Protein AF-A0A438FSY2-F1 (afdb_monomer)

pLDDT: mean 75.09, std 14.69, range [37.5, 95.12]

Organism: Vitis vinifera (NCBI:txid29760)

Structure (mmCIF, N/CA/C/O backbone):
data_AF-A0A438FSY2-F1
#
_entry.id   AF-A0A438FSY2-F1
#
loop_
_atom_site.group_PDB
_atom_site.id
_atom_site.type_symbol
_atom_site.label_atom_id
_atom_site.label_alt_id
_atom_site.label_comp_id
_atom_site.label_asym_id
_atom_site.label_entity_id
_atom_site.label_seq_id
_atom_site.pdbx_PDB_ins_code
_atom_site.Cartn_x
_atom_site.Cartn_y
_atom_site.Cartn_z
_atom_site.occupancy
_atom_site.B_iso_or_equiv
_atom_site.auth_seq_id
_atom_site.auth_comp_id
_atom_site.auth_asym_id
_atom_site.auth_atom_id
_atom_site.pdbx_PDB_model_num
ATOM 1 N N . MET A 1 1 ? 1.459 -31.564 7.078 1.00 37.50 1 MET A N 1
ATOM 2 C CA . MET A 1 1 ? 2.752 -30.897 6.835 1.00 37.50 1 MET A CA 1
ATOM 3 C C . MET A 1 1 ? 2.433 -29.515 6.303 1.00 37.50 1 MET A C 1
ATOM 5 O O . MET A 1 1 ? 2.283 -29.349 5.102 1.00 37.50 1 MET A O 1
ATOM 9 N N . THR A 1 2 ? 2.195 -28.566 7.205 1.00 45.72 2 THR A N 1
ATOM 10 C CA . THR A 1 2 ? 2.170 -27.142 6.872 1.00 45.72 2 THR A CA 1
ATOM 11 C C . THR A 1 2 ? 3.597 -26.782 6.487 1.00 45.72 2 THR A C 1
ATOM 13 O O . THR A 1 2 ? 4.516 -26.857 7.299 1.00 45.72 2 THR A O 1
ATOM 16 N N . SER A 1 3 ? 3.808 -26.564 5.193 1.00 45.94 3 SER A N 1
ATOM 17 C CA . SER A 1 3 ? 5.070 -26.056 4.679 1.00 45.94 3 SER A CA 1
ATOM 18 C C . SER A 1 3 ? 5.118 -24.580 5.040 1.00 45.94 3 SER A C 1
ATOM 20 O O . SER A 1 3 ? 4.755 -23.737 4.227 1.00 45.94 3 SER A O 1
ATOM 22 N N . GLU A 1 4 ? 5.513 -24.292 6.276 1.00 55.84 4 GLU A N 1
ATOM 23 C CA . GLU A 1 4 ? 5.928 -22.965 6.716 1.00 55.84 4 GLU A CA 1
ATOM 24 C C . GLU A 1 4 ? 7.164 -22.622 5.871 1.00 55.84 4 GLU A C 1
ATOM 26 O O . GLU A 1 4 ?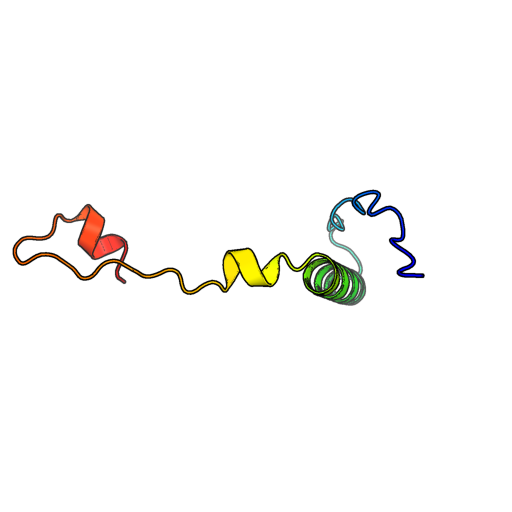 8.298 -22.980 6.203 1.00 55.84 4 GLU A O 1
ATOM 31 N N . ALA A 1 5 ? 6.944 -22.040 4.6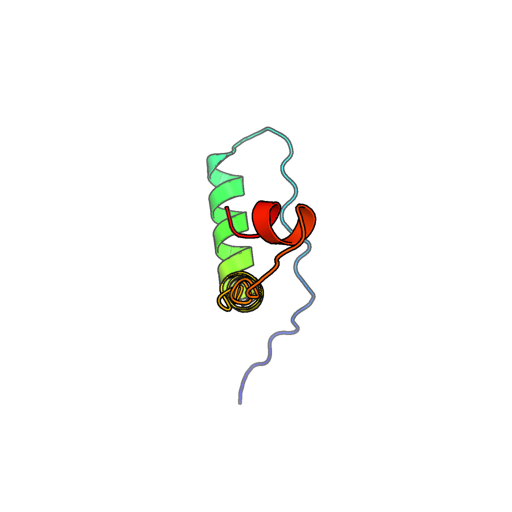90 1.00 53.56 5 ALA A N 1
ATOM 32 C CA . ALA A 1 5 ? 8.026 -21.432 3.941 1.00 53.56 5 ALA A CA 1
ATOM 33 C C . ALA A 1 5 ? 8.660 -20.393 4.873 1.00 53.56 5 ALA A C 1
ATOM 35 O O . ALA A 1 5 ? 7.922 -19.677 5.556 1.00 53.56 5 ALA A O 1
ATOM 36 N N . PRO A 1 6 ? 9.998 -20.313 4.963 1.00 47.19 6 PRO A N 1
ATOM 37 C CA . PRO A 1 6 ? 10.606 -19.312 5.811 1.00 47.19 6 PRO A CA 1
ATOM 38 C C . PRO A 1 6 ? 10.148 -17.964 5.268 1.00 47.19 6 PRO A C 1
ATOM 40 O O . PRO A 1 6 ? 10.498 -17.601 4.142 1.00 47.19 6 PRO A O 1
AT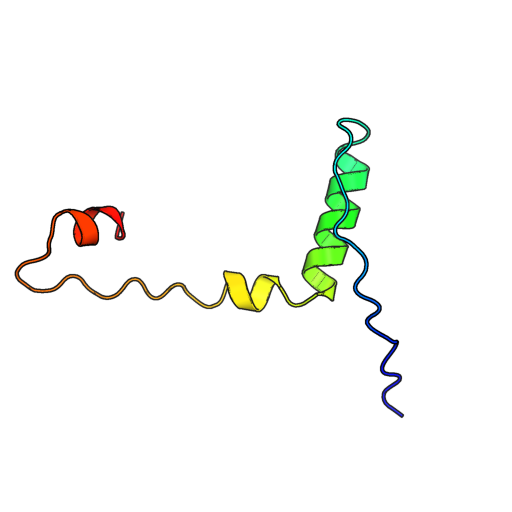OM 43 N N . LEU A 1 7 ? 9.363 -17.244 6.072 1.00 53.81 7 LEU A N 1
ATOM 44 C CA . LEU A 1 7 ? 9.082 -15.823 5.921 1.00 53.81 7 LEU A CA 1
ATOM 45 C C . LEU A 1 7 ? 10.401 -15.074 6.154 1.00 53.81 7 LEU A C 1
ATOM 47 O O . LEU A 1 7 ? 10.552 -14.297 7.093 1.00 53.81 7 LEU A O 1
ATOM 51 N N . ASN A 1 8 ? 11.413 -15.356 5.333 1.00 52.41 8 ASN A N 1
ATOM 52 C CA . ASN A 1 8 ? 12.485 -14.423 5.075 1.00 52.41 8 ASN A CA 1
ATOM 53 C C . ASN A 1 8 ? 11.761 -13.214 4.510 1.00 52.41 8 ASN A C 1
ATOM 55 O O . ASN A 1 8 ? 11.426 -13.218 3.328 1.00 52.41 8 ASN A O 1
ATOM 59 N N . ALA A 1 9 ? 11.419 -12.283 5.402 1.00 59.47 9 ALA A N 1
ATOM 60 C CA . ALA A 1 9 ? 10.662 -11.082 5.127 1.00 59.47 9 ALA A CA 1
ATOM 61 C C . ALA A 1 9 ? 11.179 -10.493 3.818 1.00 59.47 9 ALA A C 1
ATOM 63 O O . ALA A 1 9 ? 12.294 -9.967 3.764 1.00 59.47 9 ALA A O 1
ATOM 64 N N . LEU A 1 10 ? 10.418 -10.695 2.740 1.00 66.12 10 LEU A N 1
ATOM 65 C CA . LEU A 1 10 ? 10.717 -10.079 1.461 1.00 66.12 10 LEU A CA 1
ATOM 66 C C . LEU A 1 10 ? 10.773 -8.589 1.769 1.00 66.12 10 LEU A C 1
ATOM 68 O O . LEU A 1 10 ? 9.822 -8.035 2.306 1.00 66.12 10 LEU A O 1
ATOM 72 N N . ALA A 1 11 ? 11.925 -7.959 1.555 1.00 73.88 11 ALA A N 1
ATOM 73 C CA . ALA A 1 11 ? 12.022 -6.531 1.791 1.00 73.88 11 ALA A CA 1
ATOM 74 C C . ALA A 1 11 ? 10.932 -5.834 0.952 1.00 73.88 11 ALA A C 1
ATOM 76 O O . ALA A 1 11 ? 10.729 -6.240 -0.200 1.00 73.88 11 ALA A O 1
ATOM 77 N N . PRO A 1 12 ? 10.233 -4.819 1.495 1.00 79.31 12 PRO A N 1
ATOM 78 C CA . PRO A 1 12 ? 9.190 -4.126 0.757 1.00 79.31 12 PRO A CA 1
ATOM 79 C C . PRO A 1 12 ? 9.706 -3.647 -0.609 1.00 79.31 12 PRO A C 1
ATOM 81 O O . PRO A 1 12 ? 10.829 -3.129 -0.683 1.00 79.31 12 PRO A O 1
ATOM 84 N N . PRO A 1 13 ? 8.917 -3.785 -1.689 1.00 84.44 13 PRO A N 1
ATOM 85 C CA . PRO A 1 13 ? 9.295 -3.274 -2.999 1.00 84.44 13 PRO A CA 1
ATOM 86 C C . PRO A 1 13 ? 9.566 -1.763 -2.949 1.00 84.44 13 PRO A C 1
ATOM 88 O O . PRO A 1 13 ? 8.674 -0.961 -2.677 1.00 84.44 13 PRO A O 1
ATOM 91 N N . VAL A 1 14 ? 10.794 -1.341 -3.253 1.00 87.50 14 VAL A N 1
ATOM 92 C CA . VAL A 1 14 ? 11.149 0.086 -3.322 1.00 87.50 14 VAL A CA 1
ATOM 93 C C . VAL A 1 14 ? 10.787 0.637 -4.700 1.00 87.50 14 VAL A C 1
ATOM 95 O O . VAL A 1 14 ? 11.122 0.033 -5.717 1.00 87.50 14 VAL A O 1
ATOM 98 N N . PHE 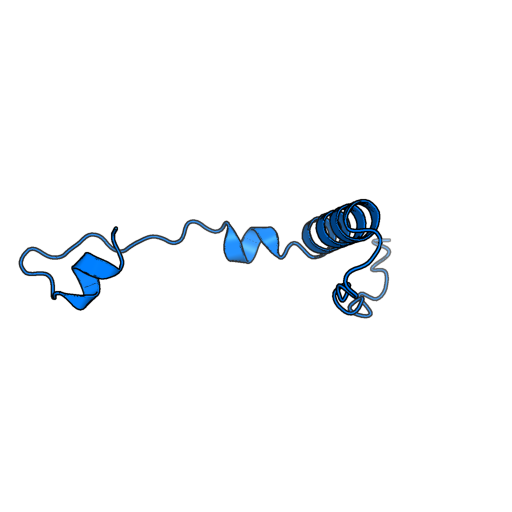A 1 15 ? 10.112 1.787 -4.739 1.00 91.75 15 PHE A N 1
ATOM 99 C CA . PHE A 1 15 ? 9.784 2.462 -5.992 1.00 91.75 15 PHE A CA 1
ATOM 100 C C . PHE A 1 15 ? 10.969 3.299 -6.482 1.00 91.75 15 PHE A C 1
ATOM 102 O O . PHE A 1 15 ? 11.412 4.215 -5.791 1.00 91.75 15 PHE A O 1
ATOM 109 N N . ASP A 1 16 ? 11.462 3.009 -7.685 1.00 92.12 16 ASP A N 1
ATOM 110 C CA . ASP A 1 16 ? 12.581 3.718 -8.321 1.00 92.12 16 ASP A CA 1
ATOM 111 C C . ASP A 1 16 ? 12.133 4.826 -9.295 1.00 92.12 16 ASP A C 1
ATOM 113 O O . ASP A 1 16 ? 12.963 5.495 -9.911 1.00 92.12 16 ASP A O 1
ATOM 117 N N . GLY A 1 17 ? 10.821 5.049 -9.424 1.00 91.75 17 GLY A N 1
ATOM 118 C CA . GLY A 1 17 ? 10.244 6.030 -10.344 1.00 91.75 17 GLY A CA 1
ATOM 119 C C . GLY A 1 17 ? 9.947 5.491 -11.746 1.00 91.75 17 GLY A C 1
ATOM 120 O O . GLY A 1 17 ? 9.392 6.227 -12.565 1.00 91.75 17 GLY A O 1
ATOM 121 N N . ILE A 1 18 ? 10.276 4.232 -12.044 1.00 94.12 18 ILE A N 1
ATOM 122 C CA . ILE A 1 18 ? 10.108 3.616 -13.364 1.00 94.12 18 ILE A CA 1
ATOM 123 C C . ILE A 1 18 ? 9.089 2.469 -13.270 1.00 94.12 18 ILE A C 1
ATOM 125 O O . ILE A 1 18 ? 8.943 1.818 -12.243 1.00 94.12 18 ILE A O 1
ATOM 129 N N . ASN A 1 19 ? 8.344 2.217 -14.355 1.00 91.50 19 ASN A N 1
ATOM 130 C CA . ASN A 1 19 ? 7.418 1.080 -14.472 1.00 91.50 19 ASN A CA 1
ATOM 131 C C . ASN A 1 19 ? 6.430 0.945 -13.301 1.00 91.50 19 ASN A C 1
ATOM 133 O O . ASN A 1 19 ? 6.229 -0.144 -12.765 1.00 91.50 19 ASN A O 1
ATOM 137 N N . TYR A 1 20 ? 5.760 2.047 -12.955 1.00 93.62 20 TYR A N 1
ATOM 138 C CA . TYR A 1 20 ? 4.771 2.107 -11.874 1.00 93.62 20 TYR A CA 1
ATOM 139 C C . TYR A 1 20 ? 3.779 0.933 -11.867 1.00 93.62 20 TYR A C 1
ATOM 141 O O . TYR A 1 20 ? 3.494 0.389 -10.810 1.00 93.62 20 TYR A O 1
ATOM 149 N N . GLN A 1 21 ? 3.302 0.497 -13.038 1.00 95.12 21 GLN A N 1
ATOM 150 C CA . GLN A 1 21 ? 2.366 -0.628 -13.158 1.00 95.12 21 GLN A CA 1
ATOM 151 C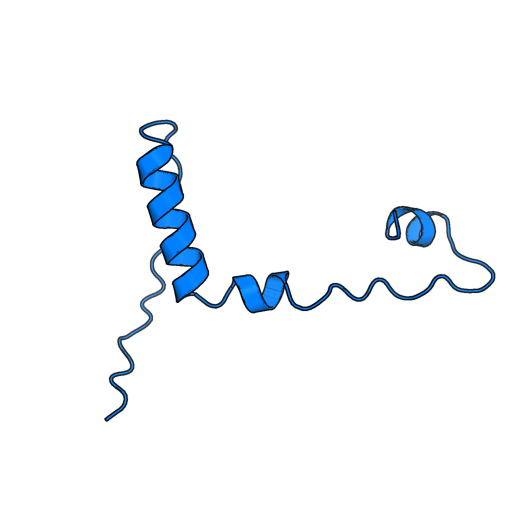 C . GLN A 1 21 ? 2.938 -1.939 -12.594 1.00 95.12 21 GLN A C 1
ATOM 153 O O . GLN A 1 21 ? 2.238 -2.674 -11.910 1.00 95.12 21 GLN A O 1
ATOM 158 N N . VAL A 1 22 ? 4.220 -2.217 -12.842 1.00 93.12 22 VAL A N 1
ATOM 159 C CA . VAL A 1 22 ? 4.893 -3.421 -12.331 1.00 93.12 22 VAL A CA 1
ATOM 160 C C . VAL A 1 22 ? 5.116 -3.305 -10.825 1.00 93.12 22 VAL A C 1
ATOM 162 O O . VAL A 1 22 ? 4.849 -4.251 -10.088 1.00 93.12 22 VAL A O 1
ATOM 165 N N . TRP A 1 23 ? 5.558 -2.133 -10.357 1.00 94.50 23 TRP A N 1
ATOM 166 C CA . TRP A 1 23 ? 5.743 -1.881 -8.927 1.00 94.50 23 TRP A CA 1
ATOM 167 C C . TRP A 1 23 ? 4.427 -2.007 -8.149 1.00 94.50 23 TRP A C 1
ATOM 169 O O . TRP A 1 23 ? 4.408 -2.638 -7.097 1.00 94.50 23 TRP A O 1
ATOM 179 N N . ALA A 1 24 ? 3.325 -1.476 -8.689 1.00 91.00 24 ALA A N 1
ATOM 180 C CA . ALA A 1 24 ? 2.007 -1.548 -8.069 1.00 91.00 24 ALA A CA 1
ATOM 181 C C . ALA A 1 24 ? 1.552 -3.002 -7.865 1.00 91.00 24 ALA A C 1
ATOM 183 O O . ALA A 1 24 ? 1.171 -3.359 -6.755 1.00 91.00 24 ALA A O 1
ATOM 184 N N . VAL A 1 25 ? 1.690 -3.858 -8.887 1.00 91.56 25 VAL A N 1
ATOM 185 C CA . VAL A 1 25 ? 1.347 -5.291 -8.788 1.00 91.56 25 VAL A CA 1
ATOM 186 C C . VAL A 1 25 ? 2.220 -6.013 -7.753 1.00 91.56 25 VAL A C 1
ATOM 188 O O . VAL A 1 25 ? 1.725 -6.839 -6.991 1.00 91.56 25 VAL A O 1
ATOM 191 N N . HIS A 1 26 ? 3.519 -5.700 -7.685 1.00 88.94 26 HIS A N 1
ATOM 192 C CA . HIS A 1 26 ? 4.412 -6.287 -6.677 1.00 88.94 26 HIS A CA 1
ATOM 193 C C . HIS A 1 26 ? 4.073 -5.831 -5.252 1.00 88.94 26 HIS A C 1
ATOM 195 O O . HIS A 1 26 ? 4.143 -6.634 -4.323 1.00 88.94 26 HIS A O 1
ATOM 201 N N . MET A 1 27 ? 3.715 -4.559 -5.069 1.00 88.62 27 MET A N 1
ATOM 202 C CA . MET A 1 27 ? 3.284 -4.024 -3.776 1.00 88.62 27 MET A CA 1
ATOM 203 C C . MET A 1 27 ? 1.964 -4.630 -3.315 1.00 88.62 27 MET A C 1
ATOM 205 O O . MET A 1 27 ? 1.837 -4.966 -2.143 1.00 88.62 27 MET A O 1
ATOM 209 N N . GLU A 1 28 ? 1.006 -4.794 -4.224 1.00 85.88 28 GLU A N 1
ATOM 210 C CA . GLU A 1 28 ? -0.281 -5.424 -3.930 1.00 85.88 28 GLU A CA 1
ATOM 211 C C . GLU A 1 28 ? -0.086 -6.868 -3.452 1.00 85.88 28 GLU A C 1
ATOM 213 O O . GLU A 1 28 ? -0.530 -7.214 -2.361 1.00 85.88 28 GLU A O 1
ATOM 218 N N . ALA A 1 29 ? 0.685 -7.671 -4.193 1.00 87.25 29 ALA A N 1
ATOM 219 C CA . ALA A 1 29 ? 0.997 -9.045 -3.799 1.00 87.25 29 ALA A CA 1
ATOM 220 C C . ALA A 1 29 ? 1.782 -9.125 -2.476 1.00 87.25 29 ALA A C 1
ATOM 222 O O . ALA A 1 29 ? 1.573 -10.044 -1.689 1.00 87.25 29 ALA A O 1
ATOM 223 N N . TYR A 1 30 ? 2.684 -8.170 -2.217 1.00 85.50 30 TYR A N 1
ATOM 224 C CA . TYR A 1 30 ? 3.409 -8.091 -0.948 1.00 85.50 30 TYR A CA 1
ATOM 225 C C . TYR A 1 30 ? 2.469 -7.820 0.234 1.00 85.50 30 TYR A C 1
ATOM 227 O O . TYR A 1 30 ? 2.610 -8.461 1.273 1.00 85.50 30 TYR A O 1
ATOM 235 N N . LEU A 1 31 ? 1.521 -6.889 0.091 1.00 81.94 31 LEU A N 1
ATOM 236 C CA . LEU A 1 31 ? 0.558 -6.554 1.143 1.00 81.94 31 LEU A CA 1
ATOM 237 C C . LEU A 1 31 ? -0.433 -7.693 1.405 1.00 81.94 31 LEU A C 1
ATOM 239 O O . LEU A 1 31 ? -0.692 -7.986 2.570 1.00 81.94 31 LEU A O 1
ATOM 243 N N . ASP A 1 32 ? -0.920 -8.340 0.343 1.00 80.88 32 ASP A N 1
ATOM 244 C CA . ASP A 1 32 ? -1.817 -9.502 0.411 1.00 80.88 32 ASP A CA 1
ATOM 245 C C . ASP A 1 32 ? -1.139 -10.690 1.111 1.00 80.88 32 ASP A C 1
ATOM 247 O O . ASP A 1 32 ? -1.698 -11.286 2.021 1.00 80.88 32 ASP A O 1
ATOM 251 N N . ALA A 1 33 ? 0.120 -10.981 0.765 1.00 81.94 33 ALA A N 1
ATOM 252 C CA . ALA A 1 33 ? 0.868 -12.088 1.363 1.00 81.94 33 ALA A CA 1
ATOM 253 C C . ALA A 1 33 ? 1.398 -11.809 2.778 1.00 81.94 33 ALA A C 1
ATOM 255 O O . ALA A 1 33 ? 1.794 -12.746 3.471 1.00 81.94 33 ALA A O 1
ATOM 256 N N . SER A 1 34 ? 1.489 -10.541 3.187 1.00 75.31 34 SER A N 1
ATOM 257 C CA . SER A 1 34 ? 2.024 -10.178 4.506 1.00 75.31 34 SER A CA 1
ATOM 258 C C . SER A 1 34 ? 0.943 -10.067 5.585 1.00 75.31 34 SER A C 1
ATOM 260 O O . SER A 1 34 ? 1.292 -9.702 6.706 1.00 75.31 34 SER A O 1
ATOM 262 N N . ASP A 1 35 ? -0.340 -10.282 5.258 1.00 69.81 35 ASP A N 1
ATOM 263 C CA . ASP A 1 35 ? -1.506 -10.021 6.128 1.00 69.81 35 ASP A CA 1
ATOM 264 C C . ASP A 1 35 ? -1.486 -8.611 6.775 1.00 69.81 35 ASP A C 1
ATOM 266 O O . ASP A 1 35 ? -2.227 -8.295 7.702 1.00 69.81 35 ASP A O 1
ATOM 270 N N . LEU A 1 36 ? -0.648 -7.698 6.264 1.00 65.50 36 LEU A N 1
ATOM 271 C CA . LEU A 1 36 ? -0.435 -6.356 6.818 1.00 65.50 36 LEU A CA 1
ATOM 272 C C . LEU A 1 36 ? -1.653 -5.460 6.611 1.00 65.50 36 LEU A C 1
ATOM 274 O O . LEU A 1 36 ? -1.797 -4.443 7.289 1.00 65.50 36 LEU A O 1
ATOM 278 N N . TRP A 1 37 ? -2.522 -5.828 5.670 1.00 65.31 37 TRP A N 1
ATOM 279 C CA . TRP A 1 37 ? -3.795 -5.157 5.496 1.00 65.31 37 TRP A CA 1
ATOM 280 C C . TRP A 1 37 ? -4.730 -5.407 6.679 1.00 65.31 37 TRP A C 1
ATOM 282 O O . TRP A 1 37 ? -5.497 -4.511 7.006 1.00 65.31 37 TRP A O 1
ATOM 292 N N . GLU A 1 38 ? -4.637 -6.539 7.382 1.00 61.50 38 GLU A N 1
ATOM 293 C CA . GLU A 1 38 ? -5.453 -6.803 8.575 1.00 61.50 38 GLU A CA 1
ATOM 29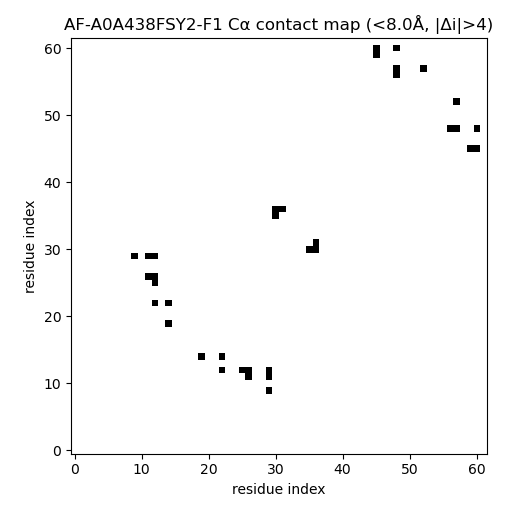4 C C . GLU A 1 38 ? -5.115 -5.800 9.688 1.00 61.50 38 GLU A C 1
ATOM 296 O O . GLU A 1 38 ? -6.000 -5.111 10.168 1.00 61.50 38 GLU A O 1
ATOM 301 N N . ALA A 1 39 ? -3.833 -5.556 9.978 1.00 60.53 39 ALA A N 1
ATOM 302 C CA . ALA A 1 39 ? -3.422 -4.592 11.012 1.00 60.53 39 ALA A CA 1
ATOM 303 C C . ALA A 1 39 ? -3.754 -3.113 10.702 1.00 60.53 39 ALA A C 1
ATOM 305 O O . ALA A 1 39 ? -3.736 -2.276 11.604 1.00 60.53 39 ALA A O 1
ATOM 306 N N . VAL A 1 40 ? -4.000 -2.761 9.434 1.00 59.94 40 VAL A N 1
ATOM 307 C CA . VAL A 1 40 ? -4.388 -1.398 9.011 1.00 59.94 40 VAL A CA 1
ATOM 308 C C . VAL A 1 40 ? -5.901 -1.276 8.799 1.00 59.94 40 VAL A C 1
ATOM 310 O O . VAL A 1 40 ? -6.445 -0.179 8.923 1.00 59.94 40 VAL A O 1
ATOM 313 N N . SER A 1 41 ? -6.570 -2.378 8.453 1.00 61.81 41 SER A N 1
ATOM 314 C CA . SER A 1 41 ? -8.015 -2.442 8.208 1.00 61.81 41 SER A CA 1
ATOM 315 C C . SER A 1 41 ? -8.823 -2.921 9.406 1.00 61.81 41 SER A C 1
ATOM 317 O O . SER A 1 41 ? -10.044 -2.770 9.367 1.00 61.81 41 SER A O 1
ATOM 319 N N . GLU A 1 42 ? -8.175 -3.430 10.464 1.00 59.50 42 GLU A N 1
ATOM 320 C CA . GLU A 1 42 ? -8.742 -3.446 11.808 1.00 59.50 42 GLU A CA 1
ATOM 321 C C . GLU A 1 42 ? -9.296 -2.048 12.040 1.00 59.50 42 GLU A C 1
ATOM 323 O O . GLU A 1 42 ? -8.543 -1.071 12.051 1.00 59.50 42 GLU A O 1
ATOM 328 N N . GLU A 1 43 ? -10.630 -1.971 12.074 1.00 59.91 43 GLU A N 1
ATOM 329 C CA . GLU A 1 43 ? -11.390 -0.741 12.192 1.00 59.91 43 GLU A CA 1
ATOM 330 C C . GLU A 1 43 ? -10.682 0.133 13.212 1.00 59.91 43 GLU A C 1
ATOM 332 O O . GLU A 1 43 ? -10.623 -0.199 14.396 1.00 59.91 43 GLU A O 1
ATOM 337 N N . TYR A 1 44 ? -10.082 1.229 12.743 1.00 63.47 44 TYR A N 1
ATOM 338 C CA . TYR A 1 44 ? -9.619 2.259 13.645 1.00 63.47 44 TYR A CA 1
ATOM 339 C C . TYR A 1 44 ? -10.880 2.770 14.336 1.00 63.47 44 TYR A C 1
ATOM 341 O O . TYR A 1 44 ? -11.590 3.620 13.795 1.00 63.47 44 TYR A O 1
ATOM 349 N N . GLU A 1 45 ? -11.216 2.178 15.483 1.00 63.88 45 GLU A N 1
ATOM 350 C CA . GLU A 1 45 ? -12.316 2.623 16.315 1.00 63.88 45 GLU A CA 1
ATOM 351 C C . GLU A 1 45 ? -11.938 4.022 16.766 1.00 63.88 45 GLU A C 1
ATOM 353 O O . GLU A 1 45 ? -11.160 4.213 17.703 1.00 63.88 45 GLU A O 1
ATOM 358 N N . VAL A 1 46 ? -12.457 5.025 16.060 1.00 69.50 46 VAL A N 1
ATOM 359 C CA . VAL A 1 46 ? -12.393 6.389 16.548 1.00 69.50 46 VAL A CA 1
ATOM 360 C C . VAL A 1 46 ? -13.233 6.393 17.824 1.00 69.50 46 VAL A C 1
ATOM 362 O O . VAL A 1 46 ? -14.441 6.145 17.748 1.00 69.50 46 VAL A O 1
ATOM 365 N N . PRO A 1 47 ? -12.641 6.645 19.006 1.00 71.94 47 PRO A N 1
ATOM 366 C CA . PRO A 1 47 ? -13.418 6.660 20.230 1.00 71.94 47 PRO A CA 1
ATOM 367 C C . PRO A 1 47 ? -14.509 7.730 20.110 1.00 71.94 47 PRO A C 1
ATOM 369 O O . PRO A 1 47 ? -14.218 8.833 19.627 1.00 71.94 47 PRO A O 1
ATOM 372 N N . PRO A 1 48 ? -15.747 7.448 20.552 1.00 75.94 48 PRO A N 1
ATOM 373 C CA . PRO A 1 48 ? -16.806 8.442 20.526 1.00 75.94 48 PRO A CA 1
ATOM 374 C C . PRO A 1 48 ? -16.363 9.685 21.302 1.00 75.94 48 PRO A C 1
ATOM 376 O O . PRO A 1 48 ? -15.733 9.591 22.361 1.00 75.94 48 PRO A O 1
ATOM 379 N N . LEU A 1 49 ? -16.683 10.864 20.767 1.00 81.88 49 LEU A N 1
ATOM 380 C CA . LEU A 1 49 ? -16.398 12.122 21.450 1.00 81.88 49 LEU A CA 1
ATOM 381 C C . LEU A 1 49 ? -17.112 12.138 22.810 1.00 81.88 49 LEU A C 1
ATOM 383 O O . LEU A 1 49 ? -18.285 11.783 22.912 1.00 81.88 49 LEU A O 1
ATOM 387 N N . SER A 1 50 ? -16.406 12.558 23.861 1.00 78.31 50 SER A N 1
ATOM 388 C CA . SER A 1 50 ? -17.016 12.816 25.168 1.00 78.31 50 SER A CA 1
ATOM 389 C C . SER A 1 50 ? -17.911 14.063 25.117 1.00 78.31 50 SER A C 1
ATOM 391 O O . SER A 1 50 ? -17.781 14.877 24.206 1.00 78.31 50 SER A O 1
ATOM 393 N N . ASP A 1 51 ? -18.769 14.272 26.126 1.00 82.81 51 ASP A N 1
ATOM 394 C CA . ASP A 1 51 ? -19.689 15.430 26.204 1.00 82.81 51 ASP A CA 1
ATOM 395 C C . ASP A 1 51 ? -18.985 16.807 26.189 1.00 82.81 51 ASP A C 1
ATOM 397 O O . ASP A 1 51 ? -19.611 17.834 25.931 1.00 82.81 51 ASP A O 1
ATOM 401 N N . ASN A 1 52 ? -17.677 16.845 26.464 1.00 88.38 52 ASN A N 1
ATOM 402 C CA . ASN A 1 52 ? -16.839 18.041 26.381 1.00 88.38 52 ASN A CA 1
ATOM 403 C C . ASN A 1 52 ? -15.482 17.687 25.744 1.00 88.38 52 ASN A C 1
ATOM 405 O O . ASN A 1 52 ? -14.489 17.511 26.464 1.00 88.38 52 ASN A O 1
ATOM 409 N N . PRO A 1 53 ? -15.430 17.517 24.411 1.00 81.81 53 PRO 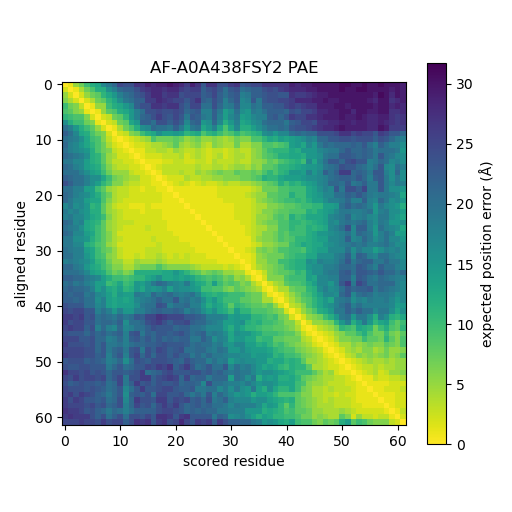A N 1
ATOM 410 C CA . PRO A 1 53 ? -14.238 17.037 23.741 1.00 81.81 53 PRO A CA 1
ATOM 411 C C . PRO A 1 53 ? -13.212 18.160 23.566 1.00 81.81 53 PRO A C 1
ATOM 413 O O . PRO A 1 53 ? -13.537 19.327 23.342 1.00 81.81 53 PRO A O 1
ATOM 416 N N . THR A 1 54 ? -11.932 17.802 23.620 1.00 86.56 54 THR A N 1
ATOM 417 C CA . THR A 1 54 ? -10.840 18.744 23.333 1.00 86.56 54 THR A CA 1
ATOM 418 C C . THR A 1 54 ? -10.732 18.967 21.822 1.00 86.56 54 THR A C 1
ATOM 420 O O . THR A 1 54 ? -10.998 18.058 21.039 1.00 86.56 54 THR A O 1
ATOM 423 N N . MET A 1 55 ? -10.228 20.125 21.378 1.00 85.81 55 MET A N 1
ATOM 424 C CA . MET A 1 55 ? -9.964 20.395 19.951 1.00 85.81 55 MET A CA 1
ATOM 425 C C . MET A 1 55 ? -9.135 19.287 19.270 1.00 85.81 55 MET A C 1
ATOM 427 O O . MET A 1 55 ? -9.348 18.988 18.101 1.00 85.81 55 MET A O 1
ATOM 431 N N . ALA A 1 56 ? -8.212 18.652 19.998 1.00 82.31 56 ALA A N 1
ATOM 432 C CA . ALA A 1 56 ? -7.432 17.524 19.493 1.00 82.31 56 ALA A CA 1
ATOM 433 C C . ALA A 1 56 ? -8.287 16.274 19.194 1.00 82.31 56 ALA A C 1
ATOM 435 O O . ALA A 1 56 ? -8.027 15.600 18.206 1.00 82.31 56 ALA A O 1
ATOM 436 N N . GLN A 1 57 ? -9.323 16.000 19.997 1.00 79.81 57 GLN A N 1
ATOM 437 C CA . GLN A 1 57 ? -10.251 14.877 19.790 1.00 79.81 57 GLN A CA 1
ATOM 438 C C . GLN A 1 57 ? -11.175 15.138 18.597 1.00 79.81 57 GLN A C 1
ATOM 440 O O . GLN A 1 57 ? -11.369 14.257 17.770 1.00 79.81 57 GLN A O 1
ATOM 445 N N . ILE A 1 58 ? -11.665 16.374 18.449 1.00 82.44 58 ILE A N 1
ATOM 446 C CA . ILE A 1 58 ? -12.493 16.783 17.302 1.00 82.44 58 ILE A CA 1
ATOM 447 C C . ILE A 1 58 ? -11.722 16.622 15.981 1.00 82.44 58 ILE A C 1
ATOM 449 O O . ILE A 1 58 ? -12.279 16.158 14.995 1.00 82.44 58 ILE A O 1
ATOM 453 N N . LYS A 1 59 ? -10.429 16.974 15.951 1.00 80.25 59 LYS A N 1
ATOM 454 C CA . LYS A 1 59 ? -9.591 16.849 14.743 1.00 80.25 59 LYS A CA 1
ATOM 455 C C . LYS A 1 59 ? -9.293 15.404 14.340 1.00 80.25 59 LYS A C 1
ATOM 457 O O . LYS A 1 59 ? -8.964 15.185 13.184 1.00 80.25 59 LYS A O 1
ATOM 462 N N . LEU A 1 60 ? -9.352 14.467 15.283 1.00 80.69 60 LEU A N 1
ATOM 463 C CA . LEU A 1 60 ? -9.100 13.044 15.049 1.00 80.69 60 LEU A CA 1
ATOM 464 C C . LEU A 1 60 ? -10.347 12.313 14.518 1.00 80.69 60 LEU A C 1
ATOM 466 O O . LEU A 1 60 ? -10.222 11.244 13.938 1.00 80.69 60 LEU A O 1
ATOM 470 N N . HIS A 1 61 ? -11.535 12.892 14.721 1.00 75.69 61 HIS A N 1
ATOM 471 C CA . HIS A 1 61 ? -12.837 12.312 14.375 1.00 75.69 61 HIS A CA 1
ATOM 472 C C . HIS A 1 61 ? -13.422 12.868 13.052 1.00 75.69 61 HIS A C 1
ATOM 474 O O . HIS A 1 61 ? -14.605 12.681 12.770 1.00 75.69 61 HIS A O 1
ATOM 480 N N . ASN A 1 62 ? -12.620 13.567 12.240 1.00 61.19 62 ASN A N 1
ATOM 481 C CA . ASN A 1 62 ? -13.036 14.189 10.974 1.00 61.19 62 ASN A CA 1
ATOM 482 C C . ASN A 1 62 ? -12.358 13.562 9.759 1.00 61.19 62 ASN A C 1
ATOM 484 O O . ASN A 1 62 ? -11.144 13.278 9.860 1.00 61.19 62 ASN A O 1
#

InterPro domains:
  IPR025314 Domain of unknown function DUF4219 [PF13961] (15-41)

Foldseek 3Di:
DPPPPPCPPPPQQDDPPPDVVVSVVSNVVSCVVVVVVVVVVVPPPLDDADPDHDPVSVVSVD

Solvent-accessible surface area (backbone atoms only — not comparable to full-atom values): 4283 Å² total; per-residue (Å²): 134,85,80,76,69,81,79,68,73,72,75,77,81,78,85,85,88,64,64,60,71,60,53,50,55,52,44,50,54,49,40,66,75,59,54,53,55,52,80,68,61,52,74,80,75,68,75,78,78,57,102,80,61,53,74,71,55,58,64,70,72,109

Mean predicted aligned error: 13.84 Å

Secondary structure (DSSP, 8-state):
---------PPPPPP-SS-HHHHHHHHHHHHHHTTHHHHHHS----PPPPSS--HHHHHH--

Radius of gyration: 18.91 Å; Cα contacts (8 Å, |Δi|>4): 18; chains: 1; bounding box: 32×51×41 Å

Sequence (62 aa):
MTSEAPLNALAPPVFDGINYQVWAVHMEAYLDASDLWEAVSEEYEVPPLSDNPTMAQIKLHN

=== Feature glossary ===
The features interleaved in this record are:

— What the protein is —

Sequence gives the chain of amino acids in standard one-letter code (A=alanine, C=cysteine, …, Y=tyrosine), read N→C. It is the only feature that is directly encoded by the gene; all structural features are derived from the folded form of this sequence.

Database cross-references. InterPro integrates a dozen domain/family signature databases into unified entries with residue-range hits. GO terms attach function/process/location labels with evidence codes. CATH codes position the fold in a four-level structural taxonomy. Organism is the NCBI-taxonomy species name.

— Where its atoms are —

Atomic coordinates in PDBx/mmCIF format — the same representation the Protein Data Bank distributes. Each line of the _atom_site loop places one backbone atom in Cartesian space (units: ångströms, origin: arbitrary).

The six renders are orthographic views along the three Cartesian axes in both directions. Representation (cartoon, sticks, or surface) and color scheme (sequence-rainbow or by-chain) vary across proteins so the training set covers all the common visualization conventions.

— Local backbone conformation —

Eight-state secondary structure (DSSP): H is the canonical α-helix, G the tighter 3₁₀-helix, I the wider π-helix; E/B are β-structure, T and S are turns and bends, and '-' is everything else. DSSP derives these from the pattern of main-chain N–H···O=C hydrogen bonds, not from the sequence.

P-SEA three-state annotation labels each residue as helix, strand, or coil based purely on the geometry of the Cα trace. It serves as a fallback when the full backbone (and thus DSSP) is unavailable.

The φ/ψ torsion pair specifies the backbone conformation at each residue. φ rotates about the N–Cα bond, ψ about the Cα–C bond. Steric clashes forbid most of the (φ, ψ) plane — the allowed regions (α-helix basin, β-sheet basin, left-handed helix) are the Ramachandran-allowed regions.

— Global shape and packing —

The geometric summary reports three shape descriptors. Rg (radius of gyration) measures how spread out the Cα atoms are about their centre of mass; compact globular proteins have small Rg, elongated or unfolded ones large. Cα contacts (<8 Å, |i−j|>4) count long-range residue pairs in spatial proximity — high for tightly pack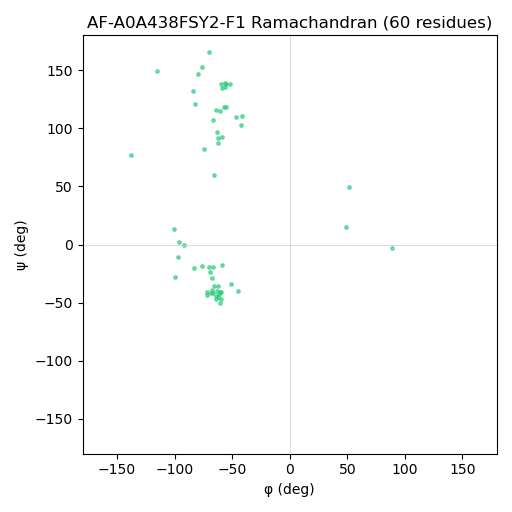ed folds, near zero for rods or random coil. The bounding-box extents give the protein's footprint along x, y, z in Å.

Solvent-accessible surface area (SASA) is the area in Å² traced out by the centre of a 1.4 Å 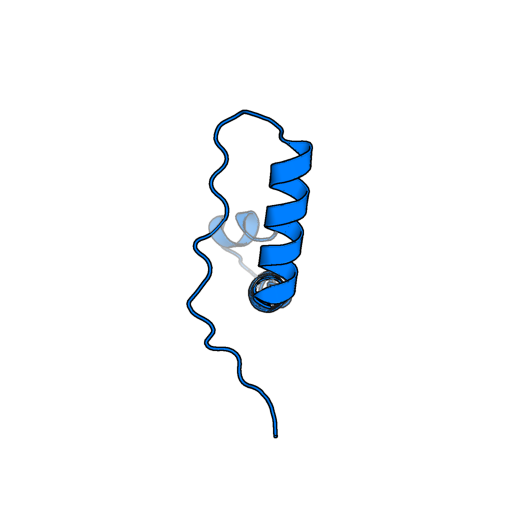probe sphere (a water molecule) rolled over the protein's van der Waals surface (Shrake–Rupley / Lee–Richards construction). Buried residues have near-zero SASA; fully exposed residues can exceed 200 Å². The total SASA scales roughly with the number of surface residues.

The contact map is a binary N×N matrix image: pixel (i, j) is dark where Cα_i and Cα_j are within 8 Å and |i−j|>4. Because the |i−j|>4 filter removes local helical contacts, off-diagonal stripes parallel to the main diagonal indicate parallel β-sheets; stripes perpendicular to it indicate antiparallel β-sheets. The Ramachandran plot scatters every residue's (φ, ψ) pair against the sterically allowed regions. The PAE heatmap renders the predicted-aligned-error matrix.

— Structural neighborhood —

3Di is Foldseek's structural alphabet. Each residue is assigned one of twenty discrete states based on how its Cα sits relative to its spatial (not sequential) neighbors. Aligning 3Di strings finds structural homologs roughly as well as full 3D superposition, but orders of magnitude faster.

Nearest PDB neighbors are the top structural matches found by Foldseek when searching this structure against the entire Protein Data Bank. Each hit reports a TM-score (0 to 1; >0.5 almost always implies the same fold) and an E-value. These are *structural* homologs — they may share no detectable sequence similarity.

— Confidence and disorder —

For AlphaFold models, the B-factor field carries pLDDT — the model's own estimate of local accuracy on a 0–100 scale. Regions with pLDDT<50 should be treated as essentially unmodeled; they often correspond to intrinsically disordered segments.

Crystallographic B-factors measure how much each atom's electron density is smeared out, in Å². They rise in mobile loops and surface residues and fall in the buried interior. In AlphaFold models this column is repurposed to hold pLDDT instead.

Predicted aligned error is AlphaFold's pairwise confidence. Unlike pLDDT (per-residue), PAE is per-residue-pair and captures whether two parts of the structure are correctly placed relative to each other. Units are ångströms of expected positional error.